Protein AF-A0A2D0JKU2-F1 (afdb_monomer)

Sequence (168 aa):
MSGWDMFSHYRGDSGRSLTLSEIGVHDRVRELMHKSNAFGKADGSIHSRFISQIQNGKGVDFNNAYDFTKEAKEVIFDPLWAIGGAKVSGVLTNVNAENIGDKYNVSGVINYKLYDNFTDPYDMKDLIGVEWNPNGTPYDIHGEWTESVNFDVKKDIYENTIRPKLSQ

Structure (mmCIF, N/CA/C/O backbone):
data_AF-A0A2D0JKU2-F1
#
_entry.id   AF-A0A2D0JKU2-F1
#
loop_
_atom_site.group_PDB
_atom_site.id
_atom_site.type_symbol
_atom_site.label_atom_id
_atom_site.label_alt_id
_atom_site.label_comp_id
_atom_site.label_asym_id
_atom_site.label_entity_id
_atom_site.label_seq_id
_atom_site.pdbx_PDB_ins_code
_atom_site.Cartn_x
_atom_site.Cartn_y
_atom_site.Cartn_z
_atom_site.occupancy
_atom_site.B_iso_or_equiv
_atom_site.auth_seq_id
_atom_site.auth_comp_id
_atom_site.auth_asym_id
_atom_site.auth_atom_id
_atom_site.pdbx_PDB_model_num
ATOM 1 N N . MET A 1 1 ? 15.540 -7.390 -10.679 1.00 86.00 1 MET A N 1
ATOM 2 C CA . MET A 1 1 ? 15.599 -6.559 -11.898 1.00 86.00 1 MET A CA 1
ATOM 3 C C . MET A 1 1 ? 16.049 -5.158 -11.517 1.00 86.00 1 MET A C 1
ATOM 5 O O . MET A 1 1 ? 15.837 -4.757 -10.379 1.00 86.00 1 MET A O 1
ATOM 9 N N . SER A 1 2 ? 16.686 -4.444 -12.438 1.00 87.88 2 SER A N 1
ATOM 10 C CA . SER A 1 2 ? 16.945 -2.999 -12.402 1.00 87.88 2 SER A CA 1
ATOM 11 C C . SER A 1 2 ? 15.870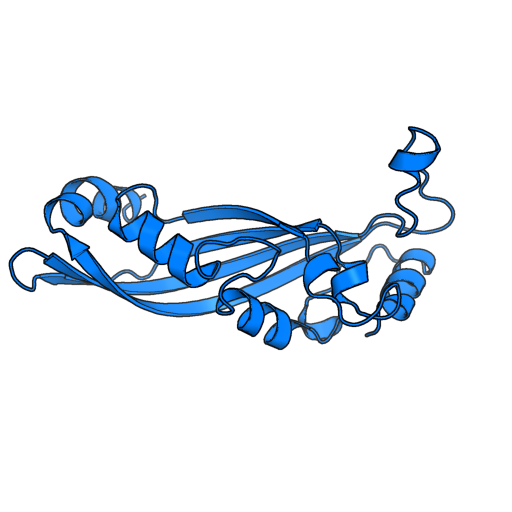 -2.243 -13.195 1.00 87.88 2 SER A C 1
ATOM 13 O O . SER A 1 2 ? 15.107 -2.854 -13.947 1.00 87.88 2 SER A O 1
ATOM 15 N N . GLY A 1 3 ? 15.825 -0.915 -13.084 1.00 84.12 3 GLY A N 1
ATOM 16 C CA . GLY A 1 3 ? 14.964 -0.088 -13.936 1.00 84.12 3 GLY A CA 1
ATOM 17 C C . GLY A 1 3 ? 15.315 -0.200 -15.429 1.00 84.12 3 GLY A C 1
ATOM 18 O O . GLY A 1 3 ? 14.428 -0.182 -16.280 1.00 84.12 3 GLY A O 1
ATOM 19 N N . TRP A 1 4 ? 16.585 -0.462 -15.764 1.00 83.50 4 TRP A N 1
ATOM 20 C CA . TRP A 1 4 ? 16.989 -0.754 -17.143 1.00 83.50 4 TRP A CA 1
ATOM 21 C C . TRP A 1 4 ? 16.451 -2.099 -17.652 1.00 83.50 4 TRP A C 1
ATOM 23 O O . TRP A 1 4 ? 16.051 -2.209 -18.813 1.00 83.50 4 TRP A O 1
ATOM 33 N N . ASP A 1 5 ? 16.391 -3.117 -16.790 1.00 88.88 5 ASP A N 1
ATOM 34 C CA . ASP A 1 5 ? 15.790 -4.409 -17.147 1.00 88.88 5 ASP A CA 1
ATOM 35 C C . ASP A 1 5 ? 14.282 -4.263 -17.390 1.00 88.88 5 ASP A C 1
ATOM 37 O O . ASP A 1 5 ? 13.740 -4.878 -18.305 1.00 88.88 5 ASP A O 1
ATOM 41 N N . MET A 1 6 ? 13.608 -3.411 -16.612 1.00 89.31 6 MET A N 1
ATOM 42 C CA . MET A 1 6 ? 12.190 -3.079 -16.798 1.00 89.31 6 MET A CA 1
ATOM 43 C C . MET A 1 6 ? 11.935 -2.350 -18.124 1.00 89.31 6 MET A C 1
ATOM 45 O O . MET A 1 6 ? 10.981 -2.673 -18.833 1.00 89.31 6 MET A O 1
ATOM 49 N N . PHE A 1 7 ? 12.813 -1.422 -18.509 1.00 84.88 7 PHE A N 1
ATOM 50 C CA . PHE A 1 7 ? 12.750 -0.784 -19.827 1.00 84.88 7 PHE A CA 1
ATOM 51 C C . PHE A 1 7 ? 13.056 -1.762 -20.970 1.00 84.88 7 PHE A C 1
ATOM 53 O O . PHE A 1 7 ? 12.396 -1.752 -22.008 1.00 84.88 7 PHE A O 1
ATOM 60 N N . SER A 1 8 ? 14.036 -2.645 -20.780 1.00 85.62 8 SER A N 1
ATOM 61 C CA . SER A 1 8 ? 14.357 -3.692 -21.755 1.00 85.62 8 SER A CA 1
ATOM 62 C C . SER A 1 8 ? 13.182 -4.659 -21.942 1.00 85.62 8 SER A C 1
ATOM 64 O O . SER A 1 8 ? 12.915 -5.082 -23.064 1.00 85.62 8 SER A O 1
ATOM 66 N N . HIS A 1 9 ? 12.440 -4.954 -20.868 1.00 88.62 9 HIS A N 1
ATOM 67 C CA . HIS A 1 9 ? 11.206 -5.745 -20.910 1.00 88.62 9 HIS A CA 1
ATOM 68 C C . HIS A 1 9 ? 10.092 -5.052 -21.707 1.00 88.62 9 HIS A C 1
ATOM 70 O O . HIS A 1 9 ? 9.483 -5.693 -22.563 1.00 88.62 9 HIS A O 1
ATOM 76 N N . TYR A 1 10 ? 9.887 -3.743 -21.509 1.00 85.94 10 TYR A N 1
ATOM 77 C CA . TYR A 1 10 ? 8.972 -2.924 -22.324 1.00 85.94 10 TYR A CA 1
ATOM 78 C C . TYR A 1 10 ? 9.313 -3.009 -23.822 1.00 85.94 10 TYR A C 1
ATOM 80 O O . TYR A 1 10 ? 8.442 -3.271 -24.649 1.00 85.94 10 TYR A O 1
ATOM 88 N N . ARG A 1 11 ? 10.599 -2.870 -24.168 1.00 83.88 11 ARG A N 1
ATOM 89 C CA . ARG A 1 11 ? 11.115 -2.925 -25.552 1.00 83.88 11 ARG A CA 1
ATOM 90 C C . ARG A 1 11 ? 11.077 -4.322 -26.181 1.00 83.88 11 ARG A C 1
ATOM 92 O O . ARG A 1 11 ? 11.281 -4.452 -27.382 1.00 83.88 11 ARG A O 1
ATOM 99 N N . GLY A 1 12 ? 10.879 -5.365 -25.376 1.00 80.88 12 GLY A N 1
ATOM 100 C CA . GLY A 1 12 ? 10.824 -6.757 -25.823 1.00 80.88 12 GLY A CA 1
ATOM 101 C C . GLY A 1 12 ? 9.467 -7.197 -26.386 1.00 80.88 12 GLY A C 1
ATOM 102 O O . GLY A 1 12 ? 9.312 -8.379 -26.678 1.00 80.88 12 GLY A O 1
ATOM 103 N N . ASP A 1 13 ? 8.489 -6.289 -26.492 1.00 65.50 13 ASP A N 1
ATOM 104 C CA . ASP A 1 13 ? 7.159 -6.483 -27.100 1.00 65.50 13 ASP A CA 1
ATOM 105 C C . ASP A 1 13 ? 6.312 -7.647 -26.547 1.00 65.50 13 ASP A C 1
ATOM 107 O O . ASP A 1 13 ? 5.396 -8.144 -27.200 1.00 65.50 13 ASP A O 1
ATOM 111 N N . SER A 1 14 ? 6.579 -8.091 -25.315 1.00 79.69 14 SER A N 1
ATOM 112 C CA . SER A 1 14 ? 5.783 -9.160 -24.698 1.00 79.69 14 SER A CA 1
ATOM 113 C C . SER A 1 14 ? 4.487 -8.663 -24.052 1.00 79.69 14 SER A C 1
ATOM 115 O O . SER A 1 14 ? 3.547 -9.444 -23.912 1.00 79.69 14 SER A O 1
ATOM 117 N N . GLY A 1 15 ? 4.453 -7.406 -23.583 1.00 83.81 15 GLY A N 1
ATOM 118 C CA . GLY A 1 15 ? 3.359 -6.860 -22.764 1.00 83.81 15 GLY A CA 1
ATOM 119 C C . GLY A 1 15 ? 3.087 -7.648 -21.475 1.00 83.81 15 GLY A C 1
ATOM 120 O O . GLY A 1 15 ? 2.049 -7.474 -20.841 1.00 83.81 15 GLY A O 1
ATOM 121 N N . ARG A 1 16 ? 3.986 -8.565 -21.094 1.00 93.44 16 ARG A N 1
ATOM 122 C CA . ARG A 1 16 ? 3.769 -9.487 -19.980 1.00 93.44 16 ARG A CA 1
ATOM 123 C C . ARG A 1 16 ? 3.827 -8.721 -18.667 1.00 93.44 16 ARG A C 1
ATOM 125 O O . ARG A 1 16 ? 4.856 -8.117 -18.368 1.00 93.44 16 ARG A O 1
ATOM 132 N N . SER A 1 17 ? 2.777 -8.828 -17.861 1.00 94.88 17 SER A N 1
ATOM 133 C CA . SER A 1 17 ? 2.757 -8.249 -16.521 1.00 94.88 17 SER A CA 1
ATOM 134 C C . SER A 1 17 ? 3.893 -8.788 -15.648 1.00 94.88 17 SER A C 1
ATOM 136 O O . SER A 1 17 ? 4.270 -9.962 -15.750 1.00 94.88 17 SER A O 1
ATOM 138 N N . LEU A 1 18 ? 4.411 -7.932 -14.769 1.00 95.94 18 LEU A N 1
ATOM 139 C CA . LEU A 1 18 ? 5.445 -8.272 -13.797 1.00 95.94 18 LEU A CA 1
ATOM 140 C C . LEU A 1 18 ? 4.914 -8.131 -12.374 1.00 95.94 18 LEU A C 1
ATOM 142 O O . LEU A 1 18 ? 4.167 -7.214 -12.042 1.00 95.94 18 LEU A O 1
ATOM 146 N N . THR A 1 19 ? 5.341 -9.026 -11.496 1.00 97.44 19 THR A N 1
ATOM 147 C CA . THR A 1 19 ? 5.095 -8.897 -10.060 1.00 97.44 19 THR A CA 1
ATOM 148 C C . THR A 1 19 ? 6.230 -8.146 -9.362 1.00 97.44 19 THR A C 1
ATOM 150 O O . THR A 1 19 ? 7.382 -8.193 -9.796 1.00 97.44 19 THR A O 1
ATOM 153 N N . LEU A 1 20 ? 5.958 -7.521 -8.209 1.00 96.88 20 LEU A N 1
ATOM 154 C CA . LEU A 1 20 ? 7.011 -6.929 -7.363 1.00 96.88 20 LEU A CA 1
ATOM 155 C C . LEU A 1 20 ? 8.105 -7.941 -6.977 1.00 96.88 20 LEU A C 1
ATOM 157 O O . LEU A 1 20 ? 9.257 -7.554 -6.766 1.00 96.88 20 LEU A O 1
ATOM 161 N N . SER A 1 21 ? 7.752 -9.225 -6.874 1.00 96.94 21 SER A N 1
ATOM 162 C CA . SER A 1 21 ? 8.685 -10.312 -6.570 1.00 96.94 21 SER A CA 1
ATOM 163 C C . SER A 1 21 ? 9.600 -10.627 -7.752 1.00 96.94 21 SER A C 1
ATOM 165 O O . SER A 1 21 ? 10.802 -10.766 -7.556 1.00 96.94 21 SER A O 1
ATOM 167 N N . GLU A 1 22 ? 9.068 -10.668 -8.978 1.00 96.12 22 GLU A N 1
ATOM 168 C CA . GLU A 1 22 ? 9.881 -10.817 -10.197 1.00 96.12 22 GLU A CA 1
ATOM 169 C C . GLU A 1 22 ? 10.807 -9.615 -10.413 1.00 96.12 22 GLU A C 1
ATOM 171 O O . GLU A 1 22 ? 11.971 -9.779 -10.784 1.00 96.12 22 GLU A O 1
ATOM 176 N N . ILE A 1 23 ? 10.325 -8.407 -10.107 1.00 95.44 23 ILE A N 1
ATOM 177 C CA . ILE A 1 23 ? 11.148 -7.193 -10.140 1.00 95.44 23 ILE A CA 1
ATOM 178 C C . ILE A 1 23 ? 12.220 -7.232 -9.037 1.00 95.44 23 ILE A C 1
ATOM 180 O O . ILE A 1 23 ? 13.323 -6.720 -9.229 1.00 95.44 23 ILE A O 1
ATOM 184 N N . GLY A 1 24 ? 11.950 -7.891 -7.909 1.00 96.75 24 GLY A N 1
ATOM 185 C CA . GLY A 1 24 ? 12.870 -8.010 -6.775 1.00 96.75 24 GLY A CA 1
ATOM 186 C C . GLY A 1 24 ? 12.793 -6.842 -5.787 1.00 96.75 24 GLY A C 1
ATOM 187 O O . GLY A 1 24 ? 13.769 -6.557 -5.099 1.00 96.75 24 GLY A O 1
ATOM 188 N N . VAL A 1 25 ? 11.649 -6.153 -5.716 1.00 96.50 25 VAL A N 1
ATOM 189 C CA . VAL A 1 25 ? 11.417 -5.025 -4.788 1.00 96.50 25 VAL A CA 1
ATOM 190 C C . VAL A 1 25 ? 10.270 -5.259 -3.808 1.00 96.50 25 VAL A C 1
ATOM 192 O O . VAL A 1 25 ? 9.930 -4.353 -3.053 1.00 96.50 25 VAL A O 1
ATOM 195 N N . HIS A 1 26 ? 9.692 -6.463 -3.782 1.00 97.06 26 HIS A N 1
ATOM 196 C CA . HIS A 1 26 ? 8.564 -6.804 -2.913 1.00 97.06 26 HIS A CA 1
ATOM 197 C C . HIS A 1 26 ? 8.793 -6.415 -1.442 1.00 97.06 26 HIS A C 1
ATOM 199 O O . HIS A 1 26 ? 8.027 -5.624 -0.893 1.00 97.06 26 HIS A O 1
ATOM 205 N N . ASP A 1 27 ? 9.878 -6.886 -0.823 1.00 97.12 27 ASP A N 1
ATOM 206 C CA . ASP A 1 27 ? 10.157 -6.598 0.591 1.00 97.12 27 ASP A CA 1
ATOM 207 C C . ASP A 1 27 ? 10.469 -5.119 0.835 1.00 97.12 27 ASP A C 1
ATOM 209 O O . ASP A 1 27 ? 9.983 -4.533 1.798 1.00 97.12 27 ASP A O 1
ATOM 213 N N . ARG A 1 28 ? 11.179 -4.466 -0.093 1.00 96.19 28 ARG A N 1
ATOM 214 C CA . ARG A 1 28 ? 11.456 -3.025 -0.008 1.00 96.19 28 ARG A CA 1
ATOM 215 C C . ARG A 1 28 ? 10.170 -2.199 -0.038 1.00 96.19 28 ARG A C 1
ATOM 217 O O . ARG A 1 28 ? 10.040 -1.248 0.726 1.00 96.19 28 ARG A O 1
ATOM 224 N N . VAL A 1 29 ? 9.216 -2.543 -0.906 1.00 96.56 29 VAL A N 1
ATOM 225 C CA . VAL A 1 29 ? 7.906 -1.874 -0.948 1.00 96.56 29 VAL A CA 1
ATOM 226 C C . VAL A 1 29 ? 7.175 -2.072 0.376 1.00 96.56 29 VAL A C 1
ATOM 228 O O . VAL A 1 29 ? 6.672 -1.097 0.930 1.00 96.56 29 VAL A O 1
ATOM 231 N N . ARG A 1 30 ? 7.178 -3.292 0.927 1.00 96.81 30 ARG A N 1
ATOM 232 C CA . ARG A 1 30 ? 6.574 -3.578 2.237 1.00 96.81 30 ARG A CA 1
ATOM 233 C C . ARG A 1 30 ? 7.204 -2.749 3.353 1.00 96.81 30 ARG A C 1
ATOM 235 O O . ARG A 1 30 ? 6.479 -2.140 4.129 1.00 96.81 30 ARG A O 1
ATOM 242 N N . GLU A 1 31 ? 8.527 -2.640 3.402 1.00 96.69 31 GLU A N 1
ATOM 243 C CA . GLU A 1 31 ? 9.222 -1.790 4.378 1.00 96.69 31 GLU A CA 1
ATOM 244 C C . GLU A 1 31 ? 8.829 -0.308 4.246 1.00 96.69 31 GLU A C 1
ATOM 246 O O . GLU A 1 31 ? 8.576 0.369 5.248 1.00 96.69 31 GLU A O 1
ATOM 251 N N . LEU A 1 32 ? 8.700 0.204 3.016 1.00 96.06 32 LEU A N 1
ATOM 252 C CA . LEU A 1 32 ? 8.278 1.587 2.765 1.00 96.06 32 LEU A CA 1
ATOM 253 C C . LEU A 1 32 ? 6.849 1.880 3.245 1.00 96.06 32 LEU A C 1
ATOM 255 O O . LEU A 1 32 ? 6.560 3.017 3.619 1.00 96.06 32 LEU A O 1
ATOM 259 N N . MET A 1 33 ? 5.969 0.876 3.310 1.00 95.75 33 MET A N 1
ATOM 260 C CA . MET A 1 33 ? 4.616 1.042 3.865 1.00 95.75 33 MET A CA 1
ATOM 261 C C . MET A 1 33 ? 4.625 1.461 5.331 1.00 95.75 33 MET A C 1
ATOM 263 O O . MET A 1 33 ? 3.697 2.147 5.772 1.00 95.75 33 MET A O 1
ATOM 267 N N . HIS A 1 34 ? 5.668 1.064 6.063 1.00 96.94 34 HIS A N 1
ATOM 268 C CA . HIS A 1 34 ? 5.867 1.339 7.486 1.00 96.94 34 HIS A CA 1
ATOM 269 C C . HIS A 1 34 ? 6.782 2.533 7.742 1.00 96.94 34 HIS A C 1
ATOM 271 O O . HIS A 1 34 ? 6.759 3.101 8.834 1.00 96.94 34 HIS A O 1
ATOM 277 N N . LYS A 1 35 ? 7.546 2.965 6.737 1.00 96.38 35 LYS A N 1
ATOM 278 C CA . LYS A 1 35 ? 8.450 4.109 6.844 1.00 96.38 35 LYS A CA 1
ATOM 279 C C . LYS A 1 35 ? 7.663 5.417 6.958 1.00 96.38 35 LYS A C 1
ATOM 281 O O . LYS A 1 35 ? 6.973 5.846 6.032 1.00 96.38 35 LYS A O 1
ATOM 286 N N . SER A 1 36 ? 7.797 6.081 8.102 1.00 94.69 36 SER A N 1
ATOM 287 C CA . SER A 1 36 ? 7.290 7.442 8.283 1.00 94.69 36 SER A CA 1
ATOM 288 C C . SER A 1 36 ? 7.948 8.397 7.293 1.00 94.69 36 SER A C 1
ATOM 290 O O . SER A 1 36 ? 9.146 8.297 7.026 1.00 94.69 36 SER A O 1
ATOM 292 N N . ASN A 1 37 ? 7.173 9.348 6.781 1.00 91.94 37 ASN A N 1
ATOM 293 C CA . ASN A 1 37 ? 7.638 10.384 5.856 1.00 91.94 37 ASN A CA 1
ATOM 294 C C . ASN A 1 37 ? 8.043 9.895 4.459 1.00 91.94 37 ASN A C 1
ATOM 296 O O . ASN A 1 37 ? 8.500 10.698 3.643 1.00 91.94 37 ASN A O 1
ATOM 300 N N . ALA A 1 38 ? 7.821 8.613 4.155 1.00 93.00 38 ALA A N 1
ATOM 301 C CA . ALA A 1 38 ? 8.007 8.078 2.814 1.00 93.00 38 ALA A CA 1
ATOM 302 C C . ALA A 1 38 ? 7.045 8.723 1.804 1.00 93.00 38 ALA A C 1
ATOM 304 O O . ALA A 1 38 ? 5.962 9.216 2.153 1.00 93.00 38 ALA A O 1
ATOM 305 N N . PHE A 1 39 ? 7.441 8.704 0.534 1.00 92.56 39 PHE A N 1
ATOM 306 C CA . PHE A 1 39 ? 6.702 9.243 -0.608 1.00 92.56 39 PHE A CA 1
ATOM 307 C C . PHE A 1 39 ? 6.438 10.757 -0.484 1.00 92.56 39 PHE A C 1
ATOM 309 O O . PHE A 1 39 ? 5.486 11.298 -1.057 1.00 92.56 39 PHE A O 1
ATOM 316 N N . GLY A 1 40 ? 7.268 11.460 0.300 1.00 85.75 40 GLY A N 1
ATOM 317 C CA . GLY A 1 40 ? 7.144 12.893 0.578 1.00 85.75 40 GLY A CA 1
ATOM 318 C C . GLY A 1 40 ? 5.903 13.277 1.394 1.00 85.75 40 GLY A C 1
ATOM 319 O O . GLY A 1 40 ? 5.398 14.389 1.240 1.00 85.75 40 GLY A O 1
ATOM 320 N N . LYS A 1 41 ? 5.365 12.368 2.219 1.00 86.56 41 LYS A N 1
ATOM 321 C CA . LYS A 1 41 ? 4.167 12.602 3.047 1.00 86.56 41 LYS A CA 1
ATOM 322 C C . LYS A 1 41 ? 4.542 12.819 4.512 1.00 86.56 41 LYS A C 1
ATOM 324 O O . LYS A 1 41 ? 4.842 11.852 5.186 1.00 86.56 41 LYS A O 1
ATOM 329 N N . ALA A 1 42 ? 4.445 14.048 5.020 1.00 81.44 42 ALA A N 1
ATOM 330 C CA . ALA A 1 42 ? 4.931 14.429 6.357 1.00 81.44 42 ALA A CA 1
ATOM 331 C C . ALA A 1 42 ? 4.236 13.759 7.568 1.00 81.44 42 ALA A C 1
ATOM 333 O O . ALA A 1 42 ? 4.769 13.810 8.672 1.00 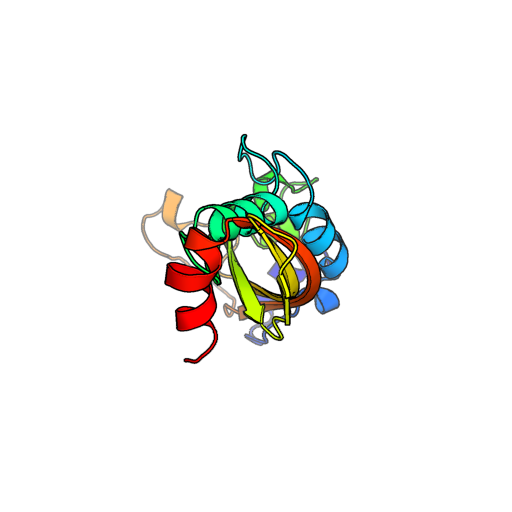81.44 42 ALA A O 1
ATOM 334 N N . ASP A 1 43 ? 3.074 13.124 7.378 1.00 85.06 43 ASP A N 1
ATOM 335 C CA . ASP A 1 43 ? 2.263 12.593 8.480 1.00 85.06 43 ASP A CA 1
ATOM 336 C C . ASP A 1 43 ? 2.241 11.059 8.476 1.00 85.06 43 ASP A C 1
ATOM 338 O O . ASP A 1 43 ? 1.340 10.422 7.918 1.00 85.06 43 ASP A O 1
ATOM 342 N N . GLY A 1 44 ? 3.255 10.451 9.093 1.00 92.25 44 GLY A N 1
ATOM 343 C CA . GLY A 1 44 ? 3.321 9.007 9.337 1.00 92.25 44 GLY A CA 1
ATOM 344 C C . GLY A 1 44 ? 3.622 8.157 8.098 1.00 92.25 44 GLY A C 1
ATOM 345 O O . GLY A 1 44 ? 4.125 8.640 7.080 1.00 92.25 44 GLY A O 1
ATOM 346 N N . SER A 1 45 ? 3.340 6.861 8.199 1.00 96.62 45 SER A N 1
ATOM 347 C CA . SER A 1 45 ? 3.519 5.877 7.131 1.00 96.62 45 SER A CA 1
ATOM 348 C C . SER A 1 45 ? 2.183 5.582 6.443 1.00 96.62 45 SER A C 1
ATOM 350 O O . SER A 1 45 ? 1.128 6.030 6.900 1.00 96.62 45 SER A O 1
ATOM 352 N N . ILE A 1 46 ? 2.185 4.856 5.320 1.00 96.38 46 ILE A N 1
ATOM 353 C CA . ILE A 1 46 ? 0.915 4.452 4.689 1.00 96.38 46 ILE A CA 1
ATOM 354 C C . ILE A 1 46 ? 0.126 3.561 5.652 1.00 96.38 46 ILE A C 1
ATOM 356 O O . ILE A 1 46 ? -1.074 3.774 5.834 1.00 96.38 46 ILE A O 1
ATOM 360 N N . HIS A 1 47 ? 0.815 2.632 6.318 1.00 97.50 47 HIS A N 1
ATOM 361 C CA . HIS A 1 47 ? 0.216 1.739 7.300 1.00 97.50 47 HIS A CA 1
ATOM 362 C C . HIS A 1 47 ? -0.431 2.522 8.451 1.00 97.50 47 HIS A C 1
ATOM 364 O O . HIS A 1 47 ? -1.630 2.383 8.692 1.00 97.50 47 HIS A O 1
ATOM 370 N N . SER A 1 48 ? 0.308 3.413 9.122 1.00 96.94 48 SER A N 1
ATOM 371 C CA . SER A 1 48 ? -0.232 4.132 10.285 1.00 96.94 48 SER A CA 1
ATOM 372 C C . SER A 1 48 ? -1.352 5.107 9.919 1.00 96.94 48 SER A C 1
ATOM 374 O O . SER A 1 48 ? -2.317 5.242 10.674 1.00 96.94 48 SER A O 1
ATOM 376 N N . ARG A 1 49 ? -1.291 5.737 8.737 1.00 96.56 49 ARG A N 1
ATOM 377 C CA . ARG A 1 49 ? -2.394 6.564 8.226 1.00 96.56 49 ARG A CA 1
ATOM 378 C C . ARG A 1 49 ? -3.654 5.750 7.982 1.00 96.56 49 ARG A C 1
ATOM 380 O O . ARG 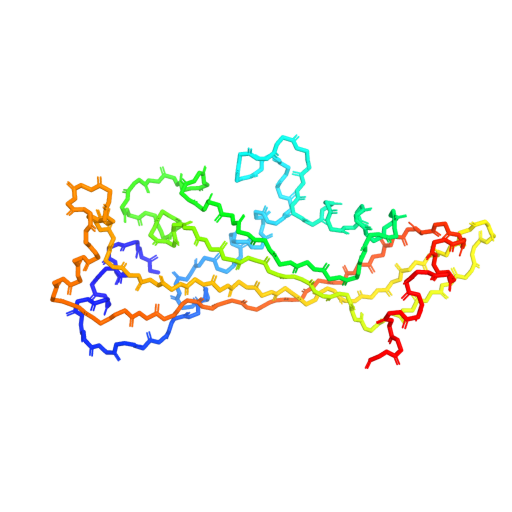A 1 49 ? -4.741 6.232 8.292 1.00 96.56 49 ARG A O 1
ATOM 387 N N . PHE A 1 50 ? -3.526 4.537 7.452 1.00 97.31 50 PHE A N 1
ATOM 388 C CA . PHE A 1 50 ? -4.685 3.683 7.230 1.00 97.31 50 PHE A CA 1
ATOM 389 C C . PHE A 1 50 ? -5.299 3.198 8.549 1.00 97.31 50 PHE A C 1
ATOM 391 O O . PHE A 1 50 ? -6.511 3.305 8.727 1.00 97.31 50 PHE A O 1
ATOM 398 N N . ILE A 1 51 ? -4.482 2.796 9.528 1.00 97.75 51 ILE A N 1
ATOM 399 C CA . ILE A 1 51 ? -4.980 2.497 10.882 1.00 97.75 51 ILE A CA 1
ATOM 400 C C . ILE A 1 51 ? -5.699 3.712 11.478 1.00 97.75 51 ILE A C 1
ATOM 402 O O . ILE A 1 51 ? -6.831 3.596 11.944 1.00 97.75 51 ILE A O 1
ATOM 406 N N . SER A 1 52 ? -5.105 4.903 11.383 1.00 96.94 52 SER A N 1
ATOM 407 C CA . SER A 1 52 ? -5.730 6.140 11.862 1.00 96.94 52 SER A CA 1
ATOM 408 C C . SER A 1 52 ? -7.045 6.454 11.137 1.00 96.94 52 SER A C 1
ATOM 410 O O . SER A 1 52 ? -8.007 6.911 11.754 1.00 96.94 52 SER A O 1
ATOM 412 N N . GLN A 1 53 ? -7.135 6.189 9.833 1.00 96.31 53 GLN A N 1
ATOM 413 C CA . GLN A 1 53 ? -8.373 6.331 9.065 1.00 96.31 53 GLN A CA 1
ATOM 414 C C . GLN A 1 53 ? -9.493 5.461 9.653 1.00 96.31 53 GLN A C 1
ATOM 416 O O . GLN A 1 53 ? -10.609 5.953 9.847 1.00 96.31 53 GLN A O 1
ATOM 421 N N . ILE A 1 54 ? -9.187 4.201 9.969 1.00 96.62 54 ILE A N 1
ATOM 422 C CA . ILE A 1 54 ? -10.132 3.255 10.570 1.00 96.62 54 ILE A CA 1
ATOM 423 C C . ILE A 1 54 ? -10.530 3.727 11.971 1.00 96.62 54 ILE A C 1
ATOM 425 O O . ILE A 1 54 ? -11.718 3.849 12.269 1.00 96.62 54 ILE A O 1
ATOM 429 N N . GLN A 1 55 ? -9.549 4.078 12.805 1.00 97.06 55 GLN A N 1
ATOM 430 C CA . GLN A 1 55 ? -9.764 4.565 14.171 1.00 97.06 55 GLN A CA 1
ATOM 431 C C . GLN A 1 55 ? -10.626 5.825 14.240 1.00 97.06 55 GLN A C 1
ATOM 433 O O . GLN A 1 55 ? -11.297 6.041 15.243 1.00 97.06 55 GLN A O 1
ATOM 438 N N . ASN A 1 56 ? -10.622 6.640 13.184 1.00 96.56 56 ASN A N 1
ATOM 439 C CA . ASN A 1 56 ? -11.430 7.851 13.062 1.00 96.56 56 ASN A CA 1
ATOM 440 C C . ASN A 1 56 ? -12.749 7.631 12.296 1.00 96.56 56 ASN A C 1
ATOM 442 O O . ASN A 1 56 ? -13.422 8.602 11.955 1.00 96.56 56 ASN A O 1
ATOM 446 N N . GLY A 1 57 ? -13.111 6.385 11.976 1.00 94.69 57 GLY A N 1
ATOM 447 C CA . GLY A 1 57 ? -14.371 6.052 11.309 1.00 94.69 57 GLY A CA 1
ATOM 448 C C . GLY A 1 57 ? -14.464 6.522 9.858 1.00 94.69 57 GLY A C 1
ATOM 449 O O . GLY A 1 57 ? -15.560 6.690 9.334 1.00 94.69 57 GLY A O 1
ATOM 450 N N . LYS A 1 58 ? -13.342 6.756 9.176 1.00 94.50 58 LYS A N 1
ATOM 451 C CA . LYS A 1 58 ? -13.361 7.264 7.794 1.00 94.50 58 LYS A CA 1
ATOM 452 C C . LYS A 1 58 ? -13.558 6.150 6.758 1.00 94.50 58 LYS A C 1
ATOM 454 O O . LYS A 1 58 ? -14.189 6.380 5.732 1.00 94.50 58 LYS A O 1
ATOM 459 N N . GLY A 1 59 ? -13.110 4.926 7.036 1.00 92.62 59 GLY A N 1
ATOM 460 C CA . GLY A 1 59 ? -13.257 3.782 6.126 1.00 92.62 59 GLY A CA 1
ATOM 461 C C . GLY A 1 59 ? -12.397 2.590 6.532 1.00 92.62 59 GLY A C 1
ATOM 462 O O . GLY A 1 59 ? -11.453 2.767 7.299 1.00 92.62 59 GLY A O 1
ATOM 463 N N . VAL A 1 60 ? -12.733 1.404 6.012 1.00 95.94 60 VAL A N 1
ATOM 464 C CA . VAL A 1 60 ? -12.012 0.129 6.233 1.00 95.94 60 VAL A CA 1
ATOM 465 C C . VAL A 1 60 ? -11.187 -0.297 5.016 1.00 95.94 60 VAL A C 1
ATOM 467 O O . VAL A 1 60 ? -10.641 -1.396 4.976 1.00 95.94 60 VAL A O 1
ATOM 470 N N . ASP A 1 61 ? -11.083 0.595 4.038 1.00 97.06 61 ASP A N 1
ATOM 471 C CA . ASP A 1 61 ? -10.343 0.440 2.800 1.00 97.06 61 ASP A CA 1
ATOM 472 C C . ASP A 1 61 ? -9.719 1.780 2.379 1.00 97.06 61 ASP A C 1
ATOM 474 O O . ASP A 1 61 ? -10.138 2.851 2.831 1.00 97.06 61 ASP A O 1
ATOM 478 N N . PHE A 1 62 ? -8.687 1.733 1.541 1.00 97.44 62 PHE A N 1
ATOM 479 C CA . PHE A 1 62 ? -8.135 2.906 0.867 1.00 97.44 62 PHE A CA 1
ATOM 480 C C . PHE A 1 62 ? -7.595 2.536 -0.514 1.00 97.44 62 PHE A C 1
ATOM 482 O O . PHE A 1 62 ? -7.223 1.389 -0.758 1.00 97.44 62 PHE A O 1
ATOM 489 N N . ASN A 1 63 ? -7.488 3.53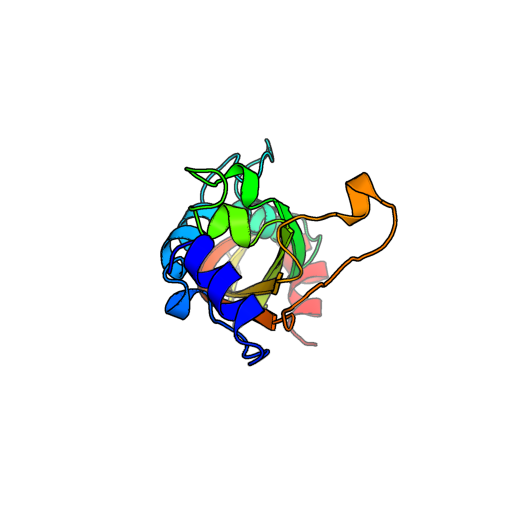1 -1.395 1.00 97.69 63 ASN A N 1
ATOM 490 C CA . ASN A 1 63 ? -6.817 3.421 -2.687 1.00 97.69 63 ASN A CA 1
ATOM 491 C C . ASN A 1 63 ? -6.225 4.785 -3.064 1.00 97.69 63 ASN A C 1
ATOM 493 O O . ASN A 1 63 ? -6.968 5.713 -3.380 1.00 97.69 63 ASN A O 1
ATOM 497 N N . ASN A 1 64 ? -4.902 4.920 -2.989 1.00 96.50 64 ASN A N 1
ATOM 498 C CA . ASN A 1 64 ? -4.202 6.190 -3.178 1.00 96.50 64 ASN A CA 1
ATOM 499 C C . ASN A 1 64 ? -3.003 6.028 -4.116 1.00 96.50 64 ASN A C 1
ATOM 501 O O . ASN A 1 64 ? -2.365 4.979 -4.143 1.00 96.50 64 ASN A O 1
ATOM 505 N N . ALA A 1 65 ? -2.665 7.094 -4.840 1.00 95.25 65 ALA A N 1
ATOM 506 C CA . ALA A 1 65 ? -1.438 7.164 -5.627 1.00 95.25 65 ALA A CA 1
ATOM 507 C C . ALA A 1 65 ? -0.250 7.618 -4.763 1.00 95.25 65 ALA A C 1
ATOM 509 O O . ALA A 1 65 ? -0.381 8.534 -3.939 1.00 95.25 65 ALA A O 1
ATOM 510 N N . TYR A 1 66 ? 0.907 7.000 -4.983 1.00 94.38 66 TYR A N 1
ATOM 511 C CA . TYR A 1 66 ? 2.175 7.326 -4.338 1.00 94.38 66 TYR A CA 1
ATOM 512 C C . TYR A 1 66 ? 3.285 7.422 -5.380 1.00 94.38 66 TYR A C 1
ATOM 514 O O . TYR A 1 66 ? 3.316 6.669 -6.345 1.00 94.38 66 TYR A O 1
ATOM 522 N N . ASP A 1 67 ? 4.197 8.360 -5.158 1.00 93.25 67 ASP A N 1
ATOM 523 C CA . ASP A 1 67 ? 5.331 8.618 -6.039 1.00 93.25 67 ASP A CA 1
ATOM 524 C C . ASP A 1 67 ? 6.564 7.866 -5.523 1.00 93.25 67 ASP A C 1
ATOM 526 O O . ASP A 1 67 ? 7.220 8.308 -4.572 1.00 93.25 67 ASP A O 1
ATOM 530 N N . PHE A 1 68 ? 6.842 6.703 -6.115 1.00 92.75 68 PHE A N 1
ATOM 531 C CA . PHE A 1 68 ? 7.954 5.825 -5.748 1.00 92.75 68 PHE A CA 1
ATOM 532 C C . PHE A 1 68 ? 9.310 6.375 -6.202 1.00 92.75 68 PHE A C 1
ATOM 534 O O . PHE A 1 68 ? 10.331 5.987 -5.625 1.00 92.75 68 PHE A O 1
ATOM 541 N N . THR A 1 69 ? 9.342 7.348 -7.123 1.00 91.25 69 THR A N 1
ATOM 542 C CA . THR A 1 69 ? 10.593 8.012 -7.532 1.00 91.25 69 THR A CA 1
ATOM 543 C C . THR A 1 69 ? 11.273 8.715 -6.359 1.00 91.25 69 THR A C 1
ATOM 545 O O . THR A 1 69 ? 12.499 8.756 -6.286 1.00 91.25 69 THR A O 1
ATOM 548 N N . LYS A 1 70 ? 10.492 9.184 -5.377 1.00 92.62 70 LYS A N 1
ATOM 549 C CA . LYS A 1 70 ? 10.996 9.822 -4.149 1.00 92.62 70 LYS A CA 1
ATOM 550 C C . LYS A 1 70 ? 11.726 8.868 -3.210 1.00 92.62 70 LYS A C 1
ATOM 552 O O . LYS A 1 70 ? 12.478 9.321 -2.353 1.00 92.62 70 LYS A O 1
ATOM 557 N N . GLU A 1 71 ? 11.497 7.566 -3.351 1.00 94.62 71 GLU A N 1
ATOM 558 C CA . GLU A 1 71 ? 12.138 6.527 -2.540 1.00 94.62 71 GLU A CA 1
ATOM 559 C C . GLU A 1 71 ? 13.214 5.755 -3.316 1.00 94.62 71 GLU A C 1
ATOM 561 O O . GLU A 1 71 ? 13.829 4.829 -2.772 1.00 94.62 71 GLU A O 1
ATOM 566 N N . ALA A 1 72 ? 13.449 6.120 -4.578 1.00 91.25 72 ALA A N 1
ATOM 567 C CA . ALA A 1 72 ? 14.512 5.570 -5.398 1.00 91.25 72 ALA A CA 1
ATOM 568 C C . ALA A 1 72 ? 15.889 6.052 -4.921 1.00 91.25 72 ALA A C 1
ATOM 570 O O . ALA A 1 72 ? 16.069 7.196 -4.507 1.00 91.25 72 ALA A O 1
ATOM 571 N N . LYS A 1 73 ? 16.882 5.165 -4.991 1.00 89.88 73 LYS A N 1
ATOM 572 C CA . LYS A 1 73 ? 18.283 5.474 -4.685 1.00 89.88 73 LYS A CA 1
ATOM 573 C C . LYS A 1 73 ? 18.993 6.100 -5.879 1.00 89.88 73 LYS A C 1
ATOM 575 O O . LYS A 1 73 ? 19.860 6.945 -5.694 1.00 89.88 73 LYS A O 1
ATOM 580 N N . GLU A 1 74 ? 18.629 5.670 -7.084 1.00 81.50 74 GLU A N 1
ATOM 581 C CA . GLU A 1 74 ? 19.264 6.077 -8.331 1.00 81.50 74 GLU A CA 1
ATOM 582 C C . GLU A 1 74 ? 18.214 6.316 -9.413 1.00 81.50 74 GLU A C 1
ATOM 584 O O . GLU A 1 74 ? 17.257 5.555 -9.559 1.00 81.50 74 GLU A O 1
ATOM 589 N N . VAL A 1 75 ? 18.418 7.377 -10.190 1.00 78.25 75 VAL A N 1
ATOM 590 C CA . VAL A 1 75 ? 17.604 7.685 -11.367 1.00 78.25 75 VAL A CA 1
ATOM 591 C C . VAL A 1 75 ? 17.848 6.615 -12.433 1.00 78.25 75 VAL A C 1
ATOM 593 O O . VAL A 1 75 ? 18.989 6.202 -12.635 1.00 78.25 75 VAL A O 1
ATOM 596 N N . ILE A 1 76 ? 16.786 6.180 -13.117 1.00 73.75 76 ILE A N 1
ATOM 597 C CA . ILE A 1 76 ? 16.781 5.185 -14.210 1.00 73.75 76 ILE A CA 1
ATOM 598 C C . ILE A 1 76 ? 17.109 3.746 -13.782 1.00 73.75 76 ILE A C 1
ATOM 600 O O . ILE A 1 76 ? 16.444 2.817 -14.234 1.00 73.75 76 ILE A O 1
ATOM 604 N N . PHE A 1 77 ? 18.108 3.523 -12.927 1.00 80.00 77 PHE A N 1
ATOM 605 C CA . PHE A 1 77 ? 18.566 2.170 -12.587 1.00 80.00 77 PHE A CA 1
ATOM 606 C C . PHE A 1 77 ? 17.820 1.540 -11.412 1.00 80.00 77 PHE A C 1
ATOM 608 O O . PHE A 1 77 ? 17.714 0.311 -11.352 1.00 80.00 77 PHE A O 1
ATOM 615 N N . ASP A 1 78 ? 17.270 2.338 -10.495 1.00 88.25 78 ASP A N 1
ATOM 616 C CA . ASP A 1 78 ? 16.461 1.811 -9.399 1.00 88.25 78 ASP A CA 1
ATOM 617 C C . ASP A 1 78 ? 15.065 1.413 -9.916 1.00 88.25 78 ASP A C 1
ATOM 619 O O . ASP A 1 78 ? 14.371 2.249 -10.500 1.00 88.25 78 ASP A O 1
ATOM 623 N N . PRO A 1 79 ? 14.597 0.176 -9.671 1.00 91.88 79 PRO A N 1
ATOM 624 C CA . PRO A 1 79 ? 13.246 -0.223 -10.052 1.00 91.88 79 PRO A CA 1
ATOM 625 C C . PRO A 1 79 ? 12.147 0.661 -9.457 1.00 91.88 79 PRO A C 1
ATOM 627 O O . PRO A 1 79 ? 11.111 0.823 -10.084 1.00 91.88 79 PRO A O 1
ATOM 630 N N . LEU A 1 80 ? 12.347 1.265 -8.278 1.00 92.56 80 LEU A N 1
ATOM 631 C CA . LEU A 1 80 ? 11.358 2.194 -7.716 1.00 92.56 80 LEU A CA 1
ATOM 632 C C . LEU A 1 80 ? 11.256 3.498 -8.510 1.00 92.56 80 LEU A C 1
ATOM 634 O O . LEU A 1 80 ? 10.181 4.088 -8.560 1.00 92.56 80 LEU A O 1
ATOM 638 N N . TRP A 1 81 ? 12.351 3.938 -9.140 1.00 89.06 81 TRP A N 1
ATOM 639 C CA . TRP A 1 81 ? 12.301 5.067 -10.067 1.00 89.06 81 TRP A CA 1
ATOM 640 C C . TRP A 1 81 ? 11.488 4.691 -11.304 1.00 89.06 81 TRP A C 1
ATOM 642 O O . TRP A 1 81 ? 10.622 5.449 -11.720 1.00 89.06 81 TRP A O 1
ATOM 652 N N . ALA A 1 82 ? 11.725 3.488 -11.834 1.00 86.06 82 ALA A N 1
ATOM 653 C CA . ALA A 1 82 ? 11.039 2.964 -13.010 1.00 86.06 82 ALA A CA 1
ATOM 654 C C . ALA A 1 82 ? 9.538 2.696 -12.767 1.00 86.06 82 ALA A C 1
ATOM 656 O O . ALA A 1 82 ? 8.740 2.923 -13.663 1.00 86.06 82 ALA A O 1
ATOM 657 N N . ILE A 1 83 ? 9.144 2.272 -11.561 1.00 90.38 83 ILE A N 1
ATOM 658 C CA . ILE A 1 83 ? 7.728 2.156 -11.155 1.00 90.38 83 ILE A CA 1
ATOM 659 C C . ILE A 1 83 ? 7.031 3.526 -11.138 1.00 90.38 83 ILE A C 1
ATOM 661 O O . ILE A 1 83 ? 5.821 3.603 -11.307 1.00 90.38 83 ILE A O 1
ATOM 665 N N . GLY A 1 84 ? 7.760 4.620 -10.901 1.00 88.69 84 GLY A N 1
ATOM 666 C CA . GLY A 1 84 ? 7.178 5.955 -10.979 1.00 88.69 84 GLY A CA 1
ATOM 667 C C . GLY A 1 84 ? 6.021 6.176 -9.996 1.00 88.69 84 GLY A C 1
ATOM 668 O O . GLY A 1 84 ? 6.176 6.063 -8.775 1.00 88.69 84 GLY A O 1
ATOM 669 N N . GLY A 1 85 ? 4.854 6.538 -10.529 1.00 91.06 85 GLY A N 1
ATOM 670 C CA . GLY A 1 85 ? 3.637 6.787 -9.761 1.00 91.06 85 GLY A CA 1
ATOM 671 C C . GLY A 1 85 ? 2.705 5.578 -9.724 1.00 91.06 85 GLY A C 1
ATOM 672 O O . GLY A 1 85 ? 1.911 5.398 -10.637 1.00 91.06 85 GLY A O 1
ATOM 673 N N . ALA A 1 86 ? 2.691 4.835 -8.616 1.00 93.88 86 ALA A N 1
ATOM 674 C CA . ALA A 1 86 ? 1.858 3.641 -8.473 1.00 93.88 86 ALA A CA 1
ATOM 675 C C . ALA A 1 86 ? 0.656 3.857 -7.544 1.00 93.88 86 ALA A C 1
ATOM 677 O O . ALA A 1 86 ? 0.691 4.646 -6.591 1.00 93.88 86 ALA A O 1
ATOM 678 N N . LYS A 1 87 ? -0.415 3.095 -7.774 1.00 97.56 87 LYS A N 1
ATOM 679 C CA . LYS A 1 87 ? -1.554 3.000 -6.856 1.00 97.56 87 LYS A CA 1
ATOM 680 C C . LYS A 1 87 ? -1.282 1.942 -5.802 1.00 97.56 87 LYS A C 1
ATOM 682 O O . LYS A 1 87 ? -0.956 0.802 -6.121 1.00 97.56 87 LYS A O 1
ATOM 687 N N . VAL A 1 88 ? -1.490 2.304 -4.543 1.00 97.81 88 VAL A N 1
ATOM 688 C CA . VAL A 1 88 ? -1.501 1.367 -3.423 1.00 97.81 88 VAL A CA 1
ATOM 689 C C . VAL A 1 88 ? -2.873 1.403 -2.773 1.00 97.81 88 VAL A C 1
ATOM 691 O O . VAL A 1 88 ? -3.400 2.467 -2.437 1.00 97.81 88 VAL A O 1
ATOM 694 N N . SER A 1 89 ? -3.435 0.220 -2.579 1.00 98.31 89 SER A N 1
ATOM 695 C CA . SER A 1 89 ? -4.701 0.006 -1.895 1.00 98.31 89 SER A CA 1
ATOM 696 C C . SER A 1 89 ? -4.528 -0.949 -0.726 1.00 98.31 89 SER A C 1
ATOM 698 O O . SER A 1 89 ? -3.600 -1.760 -0.708 1.00 98.31 89 SER A O 1
ATOM 700 N N . GLY A 1 90 ? -5.428 -0.857 0.243 1.00 98.19 90 GLY A N 1
ATOM 701 C CA . GLY A 1 90 ? -5.505 -1.796 1.351 1.00 98.19 90 GLY A CA 1
ATOM 702 C C . GLY A 1 90 ? -6.939 -1.955 1.816 1.00 98.19 90 GLY A C 1
ATOM 703 O O . GLY A 1 90 ? -7.678 -0.976 1.845 1.00 98.19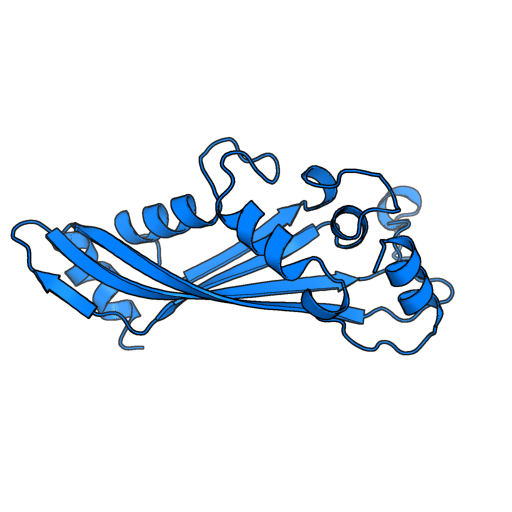 90 GLY A O 1
ATOM 704 N N . VAL A 1 91 ? -7.323 -3.177 2.178 1.00 97.88 91 VAL A N 1
ATOM 705 C CA . VAL A 1 91 ? -8.656 -3.500 2.708 1.00 97.88 91 VAL A CA 1
ATOM 706 C C . VAL A 1 91 ? -8.503 -4.332 3.972 1.00 97.88 91 VAL A C 1
ATOM 708 O O . VAL A 1 91 ? -7.813 -5.355 3.958 1.00 97.88 91 VAL A O 1
ATOM 711 N N . LEU A 1 92 ? -9.149 -3.904 5.056 1.00 97.44 92 LEU A N 1
ATOM 712 C CA . LEU A 1 92 ? -9.206 -4.654 6.306 1.00 97.44 92 LEU A CA 1
ATOM 713 C C . LEU A 1 92 ? -10.272 -5.757 6.214 1.00 97.44 92 LEU A C 1
ATOM 715 O O . LEU A 1 92 ? -11.437 -5.489 5.939 1.00 97.44 92 LEU A O 1
ATOM 719 N N . THR A 1 93 ? -9.874 -6.994 6.491 1.00 95.81 93 THR A N 1
ATOM 720 C CA . THR A 1 93 ? -10.725 -8.196 6.443 1.00 95.81 93 THR A CA 1
ATOM 721 C C . THR A 1 93 ? -10.447 -9.106 7.641 1.00 95.81 93 THR A C 1
ATOM 723 O O . THR A 1 93 ? -9.552 -8.821 8.440 1.00 95.81 93 THR A O 1
ATOM 726 N N . ASN A 1 94 ? -11.200 -10.207 7.767 1.00 95.31 94 ASN A N 1
ATOM 727 C CA . ASN A 1 94 ? -11.040 -11.202 8.838 1.00 95.31 94 ASN A CA 1
ATOM 728 C C . ASN A 1 94 ? -11.030 -10.565 10.233 1.00 95.31 94 ASN A C 1
ATOM 730 O O . ASN A 1 94 ? -10.192 -10.880 11.075 1.00 95.31 94 ASN A O 1
ATOM 734 N N . VAL A 1 95 ? -11.939 -9.612 10.439 1.00 95.75 95 VAL A N 1
ATOM 735 C CA . VAL A 1 95 ? -11.937 -8.773 11.630 1.00 95.75 95 VAL A CA 1
ATOM 736 C C . VAL A 1 95 ? -12.562 -9.500 12.810 1.00 95.75 95 VAL A C 1
ATOM 738 O O . VAL A 1 95 ? -13.705 -9.948 12.740 1.00 95.75 95 VAL A O 1
ATOM 741 N N . ASN A 1 96 ? -11.836 -9.525 13.921 1.00 96.19 96 ASN A N 1
ATOM 742 C CA . ASN A 1 96 ? -12.355 -9.824 15.244 1.00 96.19 96 ASN A CA 1
ATOM 743 C C . ASN A 1 96 ? -12.310 -8.555 16.105 1.00 96.19 96 ASN A C 1
ATOM 745 O O . ASN A 1 96 ? -11.408 -7.730 15.965 1.00 96.19 96 ASN A O 1
ATOM 749 N N . ALA A 1 97 ? -13.282 -8.390 16.998 1.00 96.31 97 ALA A N 1
ATOM 750 C CA . ALA A 1 97 ? -13.332 -7.241 17.891 1.00 96.31 97 ALA A CA 1
ATOM 751 C C . ALA A 1 97 ? -13.705 -7.671 19.307 1.00 96.31 97 ALA A C 1
ATOM 753 O O . ALA A 1 97 ? -14.802 -8.174 19.552 1.00 96.31 97 ALA A O 1
ATOM 754 N N . GLU A 1 98 ? -12.794 -7.429 20.241 1.00 97.12 98 GLU A N 1
ATOM 755 C CA . GLU A 1 98 ? -12.988 -7.696 21.661 1.00 97.12 98 GLU A CA 1
ATOM 756 C C . GLU A 1 98 ? -13.364 -6.402 22.382 1.00 97.12 98 GLU A C 1
ATOM 758 O O . GLU A 1 98 ? -12.687 -5.384 22.253 1.00 97.12 98 GLU A O 1
ATOM 763 N N . ASN A 1 99 ? -14.470 -6.419 23.124 1.00 95.81 99 ASN A N 1
ATOM 764 C CA . ASN A 1 99 ? -14.887 -5.267 23.913 1.00 95.81 99 ASN A CA 1
ATOM 765 C C . ASN A 1 99 ? -13.991 -5.142 25.154 1.00 95.81 99 ASN A C 1
ATOM 767 O O . ASN A 1 99 ? -13.987 -6.034 25.999 1.00 95.81 99 ASN A O 1
ATOM 771 N N . ILE A 1 100 ? -13.294 -4.013 25.277 1.00 96.56 100 ILE A N 1
ATOM 772 C CA . ILE A 1 100 ? -12.375 -3.704 26.382 1.00 96.56 100 ILE A CA 1
ATOM 773 C C . ILE A 1 100 ? -12.839 -2.477 27.191 1.00 96.56 100 ILE A C 1
ATOM 775 O O . ILE A 1 100 ? -12.030 -1.765 27.781 1.00 96.56 100 ILE A O 1
ATOM 779 N N . GLY A 1 101 ? -14.151 -2.217 27.221 1.00 94.62 101 GLY A N 1
ATOM 780 C CA . GLY A 1 101 ? -14.776 -1.125 27.972 1.00 94.62 101 GLY A CA 1
ATOM 781 C C . GLY A 1 101 ? -15.325 -0.025 27.064 1.00 94.62 101 GLY A C 1
ATOM 782 O O . GLY A 1 101 ? -16.382 -0.182 26.448 1.00 94.62 101 GLY A O 1
ATOM 783 N N . ASP A 1 102 ? -14.633 1.115 27.005 1.00 95.19 102 ASP A N 1
ATOM 784 C CA . ASP A 1 102 ? -14.985 2.268 26.158 1.00 95.19 102 ASP A CA 1
ATOM 785 C C . ASP A 1 102 ? -14.504 2.116 24.699 1.00 95.19 102 ASP A C 1
ATOM 787 O O . ASP A 1 102 ? -14.780 2.961 23.839 1.00 95.19 102 ASP A O 1
ATOM 791 N N . LYS A 1 103 ? -13.798 1.019 24.411 1.00 97.44 103 LYS A N 1
ATOM 792 C CA . LYS A 1 103 ? -13.180 0.702 23.124 1.00 97.44 103 LYS A CA 1
ATOM 793 C C . LYS A 1 103 ? -13.379 -0.765 22.754 1.00 97.44 103 LYS A C 1
ATOM 795 O O . LYS A 1 103 ? -13.704 -1.605 23.593 1.00 97.44 103 LYS A O 1
ATOM 800 N N . TYR A 1 104 ? -13.118 -1.055 21.488 1.00 97.50 104 TYR A N 1
ATOM 801 C CA . TYR A 1 104 ? -12.849 -2.394 20.989 1.00 97.50 104 TYR A CA 1
ATOM 802 C C . TYR A 1 104 ? -11.362 -2.538 20.679 1.00 97.50 104 TYR A C 1
ATOM 804 O O . TYR A 1 104 ? -10.796 -1.672 20.010 1.00 97.50 104 TYR A O 1
ATOM 812 N N . ASN A 1 105 ? -10.761 -3.647 21.106 1.00 97.50 105 ASN A N 1
ATOM 813 C CA . ASN A 1 105 ? -9.516 -4.125 20.528 1.00 97.50 105 ASN A CA 1
ATOM 814 C C . ASN A 1 105 ? -9.859 -4.8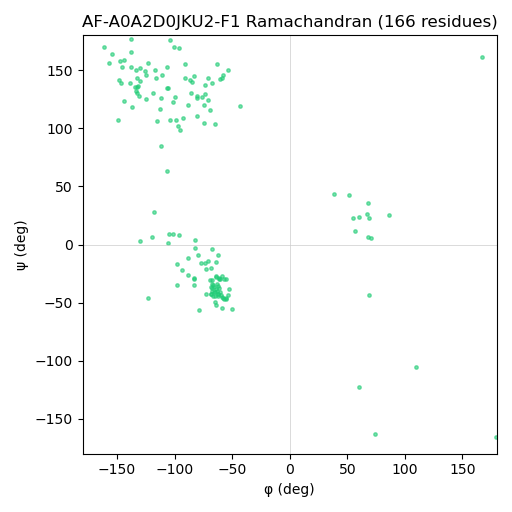56 19.227 1.00 97.50 105 ASN A C 1
ATOM 816 O O . ASN A 1 105 ? -10.525 -5.893 19.244 1.00 97.50 105 ASN A O 1
ATOM 820 N N . VAL A 1 106 ? -9.476 -4.273 18.096 1.00 96.69 106 VAL A N 1
ATOM 821 C CA . VAL A 1 106 ? -9.784 -4.788 16.762 1.00 96.69 106 VAL A CA 1
ATOM 822 C C . VAL A 1 106 ? -8.551 -5.494 16.224 1.00 96.69 106 VAL A C 1
ATOM 824 O O . VAL A 1 106 ? -7.491 -4.883 16.093 1.00 96.69 106 VAL A O 1
ATOM 827 N N . SER A 1 107 ? -8.698 -6.768 15.871 1.00 97.62 107 SER A N 1
ATOM 828 C CA . SER A 1 107 ? -7.686 -7.532 15.148 1.00 97.62 107 SER A CA 1
ATOM 829 C C . SER A 1 107 ? -8.203 -7.967 13.785 1.00 97.62 107 SER A C 1
ATOM 831 O O . SER A 1 107 ? -9.404 -8.133 13.589 1.00 97.62 107 SER A O 1
ATOM 833 N N . GLY A 1 108 ? -7.310 -8.114 12.813 1.00 97.06 108 GLY A N 1
ATOM 834 C CA . GLY A 1 108 ? -7.682 -8.531 11.464 1.00 97.06 108 GLY A CA 1
ATOM 835 C C . GLY A 1 108 ? -6.490 -8.598 10.525 1.00 97.06 108 GLY A C 1
ATOM 836 O O . GLY A 1 108 ? -5.338 -8.579 10.962 1.00 97.06 108 GLY A O 1
ATOM 837 N N . VAL A 1 109 ? -6.777 -8.668 9.228 1.00 98.12 109 VAL A N 1
ATOM 838 C CA . VAL A 1 109 ? -5.772 -8.736 8.163 1.00 98.12 109 VAL A CA 1
ATOM 839 C C . VAL A 1 109 ? -6.011 -7.611 7.169 1.00 98.12 109 VAL A C 1
ATOM 841 O O . VAL A 1 109 ? -7.103 -7.497 6.608 1.00 98.12 109 VAL A O 1
ATOM 844 N N . ILE A 1 110 ? -4.985 -6.800 6.925 1.00 98.19 110 ILE A N 1
ATOM 845 C CA . ILE A 1 110 ? -4.980 -5.849 5.818 1.00 98.19 110 ILE A CA 1
ATOM 846 C C . ILE A 1 110 ? -4.427 -6.554 4.587 1.00 98.19 110 ILE A C 1
ATOM 848 O O . ILE A 1 110 ? -3.281 -7.001 4.592 1.00 98.19 110 ILE A O 1
ATOM 852 N N . ASN A 1 111 ? -5.230 -6.622 3.529 1.00 98.31 111 ASN A N 1
ATOM 853 C CA . ASN A 1 111 ? -4.788 -7.085 2.218 1.00 98.31 111 ASN A CA 1
ATOM 854 C C . ASN A 1 111 ? -4.355 -5.874 1.405 1.00 98.31 111 ASN A C 1
ATOM 856 O O . ASN A 1 111 ? -5.200 -5.067 1.012 1.00 98.31 111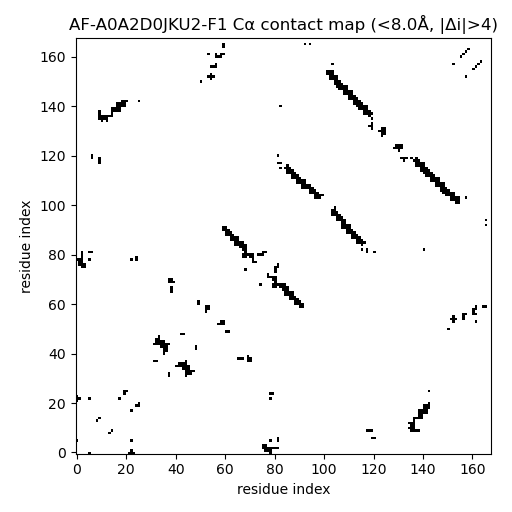 ASN A O 1
ATOM 860 N N . TYR A 1 112 ? -3.055 -5.742 1.177 1.00 98.44 112 TYR A N 1
ATOM 861 C CA . TYR A 1 112 ? -2.495 -4.687 0.353 1.00 98.44 112 TYR A CA 1
ATOM 862 C C . TYR A 1 112 ? -2.386 -5.127 -1.099 1.00 98.44 112 TYR A C 1
ATOM 864 O O . TYR A 1 112 ? -2.040 -6.274 -1.391 1.00 98.44 112 TYR A O 1
ATOM 872 N N . LYS A 1 113 ? -2.626 -4.177 -2.003 1.00 98.25 113 LYS A N 1
ATOM 873 C CA . LYS A 1 113 ? -2.317 -4.321 -3.424 1.00 98.25 113 LYS A CA 1
ATOM 874 C C . LYS A 1 113 ? -1.589 -3.093 -3.933 1.00 98.25 113 LYS A C 1
ATOM 876 O O . LYS A 1 113 ? -2.014 -1.971 -3.652 1.00 98.25 113 LYS A O 1
ATOM 881 N N . LEU A 1 114 ? -0.546 -3.316 -4.715 1.00 97.94 114 LEU A N 1
ATOM 882 C CA . LEU A 1 114 ? 0.097 -2.316 -5.550 1.00 97.94 114 LEU A CA 1
ATOM 883 C C . LEU A 1 114 ? -0.267 -2.598 -7.004 1.00 97.94 114 LEU A C 1
ATOM 885 O O . LEU A 1 114 ? -0.213 -3.747 -7.446 1.00 97.94 114 LEU A O 1
ATOM 889 N N . TYR A 1 115 ? -0.621 -1.542 -7.723 1.00 97.25 115 TYR A N 1
ATOM 890 C CA . TYR A 1 115 ? -0.816 -1.560 -9.161 1.00 97.25 115 TYR A CA 1
ATOM 891 C C . TYR A 1 115 ? -0.122 -0.361 -9.795 1.00 97.25 115 TYR A C 1
ATOM 893 O O . TYR A 1 115 ? -0.319 0.776 -9.360 1.00 97.25 115 TYR A O 1
ATOM 901 N N . ASP A 1 116 ? 0.636 -0.627 -10.842 1.00 93.75 116 ASP A N 1
ATOM 902 C CA . ASP A 1 116 ? 1.187 0.374 -11.738 1.00 93.75 116 ASP A CA 1
ATOM 903 C C . ASP A 1 116 ? 1.049 -0.106 -13.187 1.00 93.75 116 ASP A C 1
ATOM 905 O O . ASP A 1 116 ? 0.982 -1.311 -13.440 1.00 93.75 116 ASP A O 1
ATOM 909 N N . ASN A 1 117 ? 0.971 0.830 -14.128 1.00 90.62 117 ASN A N 1
ATOM 910 C CA . ASN A 1 117 ? 1.012 0.520 -15.549 1.00 90.62 117 ASN A CA 1
ATOM 911 C C . ASN A 1 117 ? 2.278 1.152 -16.119 1.00 90.62 117 ASN A C 1
ATOM 913 O O . ASN A 1 117 ? 2.349 2.368 -16.279 1.00 90.62 117 ASN A O 1
ATOM 917 N N . PHE A 1 118 ? 3.270 0.312 -16.408 1.00 85.81 118 PHE A N 1
ATOM 918 C CA . PHE A 1 118 ? 4.539 0.767 -16.943 1.00 85.81 118 PHE A CA 1
ATOM 919 C C . PHE A 1 118 ? 4.353 1.142 -18.413 1.00 85.81 118 PHE A C 1
ATOM 921 O O . PHE A 1 118 ? 4.240 0.278 -19.291 1.00 85.81 118 PHE A O 1
ATOM 928 N N . THR A 1 119 ? 4.324 2.443 -18.666 1.00 77.31 119 THR A N 1
ATOM 929 C CA . THR A 1 119 ? 4.363 3.063 -19.995 1.00 77.31 119 THR A CA 1
ATOM 930 C C . THR A 1 119 ? 5.755 3.646 -20.254 1.00 77.31 119 THR A C 1
ATOM 932 O O . THR A 1 119 ? 6.616 3.570 -19.380 1.00 77.31 119 THR A O 1
ATOM 935 N N . ASP A 1 120 ? 6.021 4.187 -21.448 1.00 63.31 120 ASP A N 1
ATOM 936 C CA . ASP A 1 120 ? 7.354 4.688 -21.828 1.00 63.31 120 ASP A CA 1
ATOM 937 C C . ASP A 1 120 ? 8.043 5.512 -20.700 1.00 63.31 120 ASP A C 1
ATOM 939 O O . ASP A 1 120 ? 7.519 6.559 -20.305 1.00 63.31 120 ASP A O 1
ATOM 943 N N . PRO A 1 121 ? 9.224 5.088 -20.187 1.00 52.41 121 PRO A N 1
ATOM 944 C CA . PRO A 1 121 ? 9.915 5.741 -19.068 1.00 52.41 121 PRO A CA 1
ATOM 945 C C . PRO A 1 121 ? 10.466 7.133 -19.376 1.00 52.41 121 PRO A C 1
ATOM 947 O O . PRO A 1 121 ? 11.030 7.773 -18.486 1.00 52.41 121 PRO A O 1
ATOM 950 N N . TYR A 1 122 ? 10.360 7.606 -20.619 1.00 51.59 122 TYR A N 1
ATOM 951 C CA . TYR A 1 122 ? 10.710 8.984 -20.947 1.00 51.59 122 TYR A CA 1
ATOM 952 C C . TYR A 1 122 ? 9.622 9.994 -20.589 1.00 51.59 122 TYR A C 1
ATOM 954 O O . TYR A 1 122 ? 9.900 11.187 -20.707 1.00 51.59 122 TYR A O 1
ATOM 962 N N . ASP A 1 123 ? 8.422 9.544 -20.192 1.00 47.09 123 ASP A N 1
ATOM 963 C CA . ASP A 1 123 ? 7.272 10.390 -19.828 1.00 47.09 123 ASP A CA 1
ATOM 964 C C . ASP A 1 123 ? 7.164 11.629 -20.744 1.00 47.09 123 ASP A C 1
ATOM 966 O O . ASP A 1 123 ? 6.972 12.774 -20.331 1.00 47.09 123 ASP A O 1
ATOM 970 N N . MET A 1 124 ? 7.363 11.397 -22.052 1.00 41.25 124 MET A N 1
ATOM 971 C CA . MET A 1 124 ? 7.473 12.436 -23.087 1.00 41.25 124 MET A CA 1
ATOM 972 C C . MET A 1 124 ? 6.188 13.264 -23.212 1.00 41.25 124 MET A C 1
ATOM 974 O O . MET A 1 124 ? 6.178 14.308 -23.861 1.00 41.25 124 MET A O 1
ATOM 978 N N . LYS A 1 125 ? 5.112 12.843 -22.544 1.00 43.25 125 LYS A N 1
ATOM 979 C CA . LYS A 1 125 ? 3.879 13.600 -22.366 1.00 43.25 125 LYS A CA 1
ATOM 980 C C . LYS A 1 125 ? 4.134 14.997 -21.792 1.00 43.25 125 LYS A C 1
ATOM 982 O O . LYS A 1 125 ? 3.525 15.948 -22.283 1.00 43.25 125 LYS A O 1
ATOM 987 N N . ASP A 1 126 ? 5.072 15.140 -20.857 1.00 41.53 126 ASP A N 1
ATOM 988 C CA . ASP A 1 126 ? 5.439 16.443 -20.286 1.00 41.53 126 ASP A CA 1
ATOM 989 C C . ASP A 1 126 ? 6.251 17.318 -21.261 1.00 41.53 126 ASP A C 1
ATOM 991 O O . ASP A 1 126 ? 6.266 18.543 -21.130 1.00 41.53 126 ASP A O 1
ATOM 995 N N . LEU A 1 127 ? 6.886 16.720 -22.277 1.00 35.72 127 LEU A N 1
ATOM 996 C CA . LEU A 1 127 ? 7.734 17.423 -23.247 1.00 35.72 127 LEU A CA 1
ATOM 997 C C . LEU A 1 127 ? 7.019 17.765 -24.569 1.00 35.72 127 LEU A C 1
ATOM 999 O O . LEU A 1 127 ? 7.307 18.798 -25.171 1.00 35.72 127 LEU A O 1
ATOM 1003 N N . ILE A 1 128 ? 6.113 16.903 -25.044 1.00 40.25 128 ILE A N 1
ATOM 1004 C CA . ILE A 1 128 ? 5.465 17.009 -26.369 1.00 40.25 128 ILE A CA 1
ATOM 1005 C C . ILE A 1 128 ? 3.931 16.889 -26.335 1.00 40.25 128 ILE A C 1
ATOM 1007 O O . ILE A 1 128 ? 3.293 16.931 -27.387 1.00 40.25 128 ILE A O 1
ATOM 1011 N N . GLY A 1 129 ? 3.311 16.772 -25.154 1.00 39.19 129 GLY A N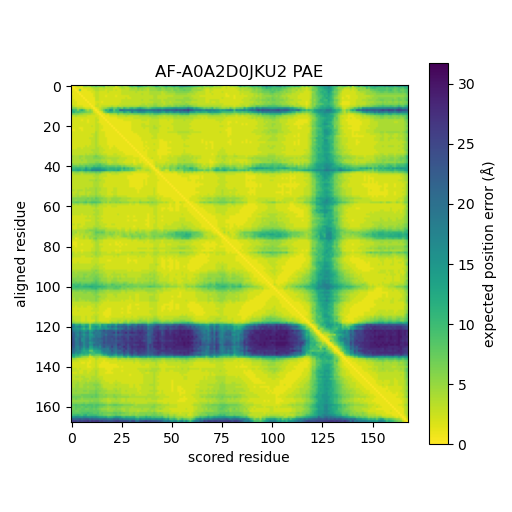 1
ATOM 1012 C CA . GLY A 1 129 ? 1.851 16.824 -24.985 1.00 39.19 129 GLY A CA 1
ATOM 1013 C C . GLY A 1 129 ? 1.073 15.619 -25.531 1.00 39.19 129 GLY A C 1
ATOM 1014 O O . GLY A 1 129 ? -0.157 15.628 -25.509 1.00 39.19 129 GLY A O 1
ATOM 1015 N N . VAL A 1 130 ? 1.767 14.583 -26.011 1.00 41.47 130 VAL A N 1
ATOM 1016 C CA . VAL A 1 130 ? 1.197 13.330 -26.524 1.00 41.47 130 VAL A CA 1
ATOM 1017 C C . VAL A 1 130 ? 1.947 12.168 -25.885 1.00 41.47 130 VAL A C 1
ATOM 1019 O O . VAL A 1 130 ? 3.172 12.204 -25.785 1.00 41.47 130 VAL A O 1
ATOM 1022 N N . GLU A 1 131 ? 1.212 11.142 -25.457 1.00 49.28 131 GLU A N 1
ATOM 1023 C CA . GLU A 1 131 ? 1.795 9.882 -24.999 1.00 49.28 131 GLU A CA 1
ATOM 1024 C C . GLU A 1 131 ? 2.496 9.216 -26.188 1.00 49.28 131 GLU A C 1
ATOM 1026 O O . GLU A 1 131 ? 1.865 8.724 -27.126 1.00 49.28 131 GLU A O 1
ATOM 1031 N N . TRP A 1 132 ? 3.821 9.301 -26.206 1.00 42.75 132 TRP A N 1
ATOM 1032 C CA . TRP A 1 132 ? 4.646 8.702 -27.239 1.00 42.75 132 TRP A CA 1
ATOM 1033 C C . TRP A 1 132 ? 5.175 7.392 -26.674 1.00 42.75 132 TRP A C 1
ATOM 1035 O O . TRP A 1 132 ? 6.028 7.417 -25.804 1.00 42.75 132 TRP A O 1
ATOM 1045 N N . ASN A 1 133 ? 4.644 6.267 -27.159 1.00 57.62 133 ASN A N 1
ATOM 1046 C CA . ASN A 1 133 ? 5.089 4.913 -26.816 1.00 57.62 133 ASN A CA 1
ATOM 1047 C C . ASN A 1 133 ? 5.871 4.297 -27.996 1.00 57.62 133 ASN A C 1
ATOM 1049 O O . ASN A 1 133 ? 5.394 3.348 -28.624 1.00 57.62 133 ASN A O 1
ATOM 1053 N N . PRO A 1 134 ? 7.024 4.842 -28.423 1.00 51.78 134 PRO A N 1
ATOM 1054 C CA . PRO A 1 134 ? 7.762 4.247 -29.522 1.00 51.78 134 PRO A CA 1
ATOM 1055 C C . PRO A 1 134 ? 8.448 2.958 -29.052 1.00 51.78 134 PRO A C 1
ATOM 1057 O O . PRO A 1 134 ? 9.229 2.945 -28.101 1.00 51.78 134 PRO A O 1
ATOM 1060 N N . ASN A 1 135 ? 8.252 1.887 -29.818 1.00 64.81 135 ASN A N 1
ATOM 1061 C CA . ASN A 1 135 ? 9.092 0.685 -29.796 1.00 64.81 135 ASN A CA 1
ATOM 1062 C C . ASN A 1 135 ? 9.032 -0.160 -28.508 1.00 64.81 135 ASN A C 1
ATOM 1064 O O . ASN A 1 135 ? 10.060 -0.712 -28.111 1.00 64.81 135 ASN A O 1
ATOM 1068 N N . GLY A 1 136 ? 7.872 -0.255 -27.862 1.00 74.06 136 GLY A N 1
ATOM 1069 C CA . GLY A 1 136 ? 7.645 -1.218 -26.790 1.00 74.06 136 GLY A CA 1
ATOM 1070 C C . GLY A 1 136 ? 6.163 -1.451 -26.519 1.00 74.06 136 GLY A C 1
ATOM 1071 O O . GLY A 1 136 ? 5.301 -0.732 -27.027 1.00 74.06 136 GLY A O 1
ATOM 1072 N N . THR A 1 137 ? 5.867 -2.458 -25.702 1.00 85.56 137 THR A N 1
ATOM 1073 C CA . THR A 1 137 ? 4.503 -2.797 -25.284 1.00 85.56 137 THR A CA 1
ATOM 1074 C C . THR A 1 137 ? 4.348 -2.515 -23.789 1.00 85.56 137 THR A C 1
ATOM 1076 O O . THR A 1 137 ? 5.048 -3.157 -22.997 1.00 85.56 137 THR A O 1
ATOM 1079 N N . PRO A 1 138 ? 3.462 -1.579 -23.382 1.00 88.69 138 PRO A N 1
ATOM 1080 C CA . PRO A 1 138 ? 3.165 -1.332 -21.974 1.00 88.69 138 PRO A CA 1
ATOM 1081 C C . PRO A 1 138 ? 2.767 -2.613 -21.247 1.00 88.69 138 PRO A C 1
ATOM 1083 O O . PRO A 1 138 ? 2.192 -3.527 -21.843 1.00 88.69 138 PRO A O 1
ATOM 1086 N N . TYR A 1 139 ? 3.057 -2.678 -19.955 1.00 91.44 139 TYR A N 1
ATOM 1087 C CA . TYR A 1 139 ? 2.719 -3.839 -19.142 1.00 91.44 139 TYR A CA 1
ATOM 1088 C C . TYR A 1 139 ? 2.365 -3.423 -17.724 1.00 91.44 139 TYR A C 1
ATOM 1090 O O . TYR A 1 139 ? 2.836 -2.414 -17.203 1.00 91.44 139 TYR A O 1
ATOM 1098 N N . ASP A 1 140 ? 1.538 -4.236 -17.083 1.00 95.19 140 ASP A N 1
ATOM 1099 C CA . ASP A 1 140 ? 1.145 -3.977 -15.711 1.00 95.19 140 ASP A CA 1
ATOM 1100 C C . ASP A 1 140 ? 2.188 -4.487 -14.714 1.00 95.19 140 ASP A C 1
ATOM 1102 O O . ASP A 1 140 ? 2.789 -5.555 -14.883 1.00 95.19 140 ASP A O 1
ATOM 1106 N N . ILE A 1 141 ? 2.343 -3.747 -13.625 1.00 95.88 141 ILE A N 1
ATOM 1107 C CA . ILE A 1 141 ? 3.100 -4.151 -12.450 1.00 95.88 141 ILE A CA 1
ATOM 1108 C C . ILE A 1 141 ? 2.122 -4.361 -11.304 1.00 95.88 141 ILE A C 1
ATOM 1110 O O . ILE A 1 141 ? 1.355 -3.467 -10.942 1.00 95.88 141 ILE A O 1
ATOM 1114 N N . HIS A 1 142 ? 2.176 -5.540 -10.692 1.00 97.31 142 HIS A N 1
ATOM 1115 C CA . HIS A 1 142 ? 1.306 -5.888 -9.573 1.00 97.31 142 HIS A CA 1
ATOM 1116 C C . HIS A 1 142 ? 2.101 -6.344 -8.354 1.00 97.31 142 HIS A C 1
ATOM 1118 O O . HIS A 1 142 ? 3.149 -6.984 -8.448 1.00 97.31 142 HIS A O 1
ATOM 1124 N N . GLY A 1 143 ? 1.570 -6.082 -7.171 1.00 97.44 143 GLY A N 1
ATOM 1125 C CA . GLY A 1 143 ? 2.063 -6.674 -5.936 1.00 97.44 143 GLY A CA 1
ATOM 1126 C C . GLY A 1 143 ? 0.922 -6.896 -4.973 1.00 97.44 143 GLY A C 1
ATOM 1127 O O . GLY A 1 143 ? 0.062 -6.035 -4.844 1.00 97.44 143 GLY A O 1
ATOM 1128 N N . GLU A 1 144 ? 0.925 -8.026 -4.280 1.00 98.00 144 GLU A N 1
ATOM 1129 C CA . GLU A 1 144 ? -0.059 -8.323 -3.245 1.00 98.00 144 GLU A CA 1
ATOM 1130 C C . GLU A 1 144 ? 0.659 -8.878 -2.020 1.00 98.00 144 GLU A C 1
ATOM 1132 O O . GLU A 1 144 ? 1.568 -9.700 -2.145 1.00 98.00 144 GLU A O 1
ATOM 1137 N N . TRP A 1 145 ? 0.285 -8.403 -0.837 1.00 98.00 145 TRP A N 1
ATOM 1138 C CA . TRP A 1 145 ? 0.763 -8.938 0.435 1.00 98.00 145 TRP A CA 1
ATOM 1139 C C . TRP A 1 145 ? -0.261 -8.664 1.528 1.00 98.00 145 TRP A C 1
ATOM 1141 O O . TRP A 1 145 ? -1.155 -7.829 1.383 1.00 98.00 145 TRP A O 1
ATOM 1151 N N . THR A 1 146 ? -0.125 -9.367 2.644 1.00 97.75 146 THR A N 1
ATOM 1152 C CA . THR A 1 146 ? -1.039 -9.249 3.778 1.00 97.75 146 THR A CA 1
ATOM 1153 C C . THR A 1 146 ? -0.287 -8.925 5.051 1.00 97.75 146 THR A C 1
ATOM 1155 O O . THR A 1 146 ? 0.818 -9.430 5.263 1.00 97.75 146 THR A O 1
ATOM 1158 N N . GLU A 1 147 ? -0.905 -8.147 5.931 1.00 97.88 147 GLU A N 1
ATOM 1159 C CA . GLU A 1 147 ? -0.369 -7.868 7.262 1.00 97.88 147 GLU A CA 1
ATOM 1160 C C . GLU A 1 147 ? -1.445 -8.037 8.328 1.00 97.88 147 GLU A C 1
ATOM 1162 O O . GLU A 1 147 ? -2.544 -7.489 8.216 1.00 97.88 147 GLU A O 1
ATOM 1167 N N . SER A 1 148 ? -1.117 -8.791 9.377 1.00 97.88 148 SER A N 1
ATOM 1168 C CA . SER A 1 148 ? -1.954 -8.882 10.568 1.00 97.88 148 SER A CA 1
ATOM 1169 C C . SER A 1 148 ? -1.850 -7.594 11.369 1.00 97.88 148 SER A C 1
ATOM 1171 O O . SER A 1 148 ? -0.754 -7.071 11.577 1.00 97.88 148 SER A O 1
ATOM 1173 N N . VAL A 1 149 ? -2.984 -7.114 11.860 1.00 97.81 149 VAL A N 1
ATOM 1174 C CA . VAL A 1 149 ? -3.059 -5.878 12.637 1.00 97.81 149 VAL A CA 1
ATOM 1175 C C . VAL A 1 149 ? -3.836 -6.077 13.920 1.00 97.81 149 VAL A C 1
ATOM 1177 O O . VAL A 1 149 ? -4.722 -6.927 14.006 1.00 97.81 149 VAL A O 1
ATOM 1180 N N . ASN A 1 150 ? -3.482 -5.273 14.915 1.00 97.38 150 ASN A N 1
ATOM 1181 C CA . ASN A 1 150 ? -4.189 -5.152 16.175 1.00 97.38 150 ASN A CA 1
ATOM 1182 C C . ASN A 1 150 ? -4.131 -3.684 16.615 1.00 97.38 150 ASN A C 1
ATOM 1184 O O . ASN A 1 150 ? -3.043 -3.110 16.692 1.00 97.38 150 ASN A O 1
ATOM 1188 N N . PHE A 1 151 ? -5.288 -3.069 16.843 1.00 97.62 151 PHE A N 1
ATOM 1189 C CA . PHE A 1 151 ? -5.381 -1.683 17.291 1.00 97.62 151 PHE A CA 1
ATOM 1190 C C . PHE A 1 151 ? -6.706 -1.414 18.001 1.00 97.62 151 PHE A C 1
ATOM 1192 O O . PHE A 1 151 ? -7.722 -2.058 17.746 1.00 97.62 151 PHE A O 1
ATOM 1199 N N . ASP A 1 152 ? -6.708 -0.396 18.855 1.00 97.88 152 ASP A N 1
ATOM 1200 C CA . ASP A 1 152 ? -7.918 0.009 19.559 1.00 97.88 152 ASP A CA 1
ATOM 1201 C C . ASP A 1 152 ? -8.746 0.992 18.731 1.00 97.88 152 ASP A C 1
ATOM 1203 O O . ASP A 1 152 ? -8.208 1.915 18.108 1.00 97.88 152 ASP A O 1
ATOM 1207 N N . VAL A 1 153 ? -10.067 0.845 18.795 1.00 97.31 153 VAL A N 1
ATOM 1208 C CA . VAL A 1 153 ? -11.043 1.776 18.219 1.00 97.31 153 VAL A CA 1
ATOM 1209 C C . VAL A 1 153 ? -12.086 2.133 19.268 1.00 97.31 153 VAL A C 1
ATOM 1211 O O . VAL A 1 153 ? -12.532 1.274 20.025 1.00 97.31 153 VAL A O 1
ATOM 1214 N N . LYS A 1 154 ? -12.514 3.399 19.312 1.00 97.56 154 LYS A N 1
ATOM 1215 C CA . LYS A 1 154 ? -13.617 3.806 20.190 1.00 97.56 154 LYS A CA 1
ATOM 1216 C C . LYS A 1 154 ? -14.895 3.030 19.875 1.00 97.56 154 LYS A C 1
ATOM 1218 O O . LYS A 1 154 ? -15.191 2.736 18.716 1.00 97.56 154 LYS A O 1
ATOM 1223 N N . LYS A 1 155 ? -15.655 2.716 20.922 1.00 96.62 155 LYS A N 1
ATOM 1224 C CA . LYS A 1 155 ? -16.859 1.889 20.823 1.00 96.62 155 LYS A CA 1
ATOM 1225 C C . LYS A 1 155 ? -17.879 2.432 19.819 1.00 96.62 155 LYS A C 1
ATOM 1227 O O . LYS A 1 155 ? -18.360 1.687 18.972 1.00 96.62 155 LYS A O 1
ATOM 1232 N N . ASP A 1 156 ? -18.136 3.735 19.874 1.00 95.94 156 ASP A N 1
ATOM 1233 C CA . ASP A 1 156 ? -19.044 4.450 18.974 1.00 95.94 156 ASP A CA 1
ATOM 1234 C C . ASP A 1 156 ? -18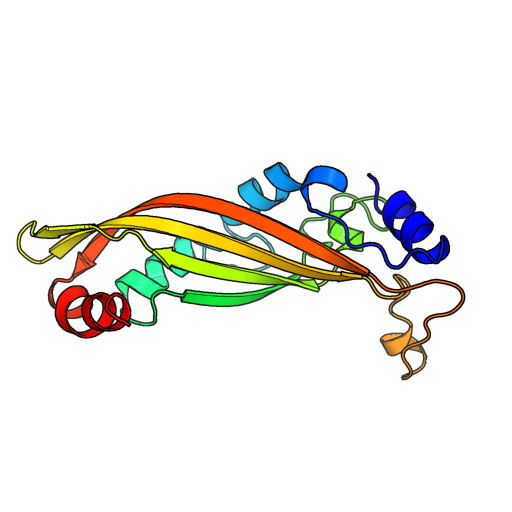.623 4.337 17.503 1.00 95.94 156 ASP A C 1
ATOM 1236 O O . ASP A 1 156 ? -19.458 4.076 16.638 1.00 95.94 156 ASP A O 1
ATOM 1240 N N . ILE A 1 157 ? -17.330 4.482 17.218 1.00 95.81 157 ILE A N 1
ATOM 1241 C CA . ILE A 1 157 ? -16.780 4.372 15.865 1.00 95.81 157 ILE A CA 1
ATOM 1242 C C . ILE A 1 157 ? -16.877 2.932 15.358 1.00 95.81 157 ILE A C 1
ATOM 1244 O O . ILE A 1 157 ? -17.257 2.703 14.204 1.00 95.81 157 ILE A O 1
ATOM 1248 N N . TYR A 1 158 ? -16.559 1.952 16.206 1.00 95.56 158 TYR A N 1
ATOM 1249 C CA . TYR A 1 158 ? -16.640 0.551 15.815 1.00 95.56 158 TYR A CA 1
ATOM 1250 C C . TYR A 1 158 ? -18.082 0.135 15.504 1.00 95.56 158 TYR A C 1
ATOM 1252 O O . TYR A 1 158 ? -18.347 -0.386 14.420 1.00 95.56 158 TYR A O 1
ATOM 1260 N N . GLU A 1 159 ? -19.014 0.392 16.424 1.00 94.69 159 GLU A N 1
ATOM 1261 C CA . GLU A 1 159 ? -20.407 -0.050 16.308 1.00 94.69 159 GLU A CA 1
ATOM 1262 C C . GLU A 1 159 ? -21.142 0.625 15.148 1.00 94.69 159 GLU A C 1
ATOM 1264 O O . GLU A 1 159 ? -21.869 -0.052 14.420 1.00 94.69 159 GLU A O 1
ATOM 1269 N N . ASN A 1 160 ? -20.929 1.929 14.945 1.00 93.31 160 ASN A N 1
ATOM 1270 C CA . ASN A 1 160 ? -21.707 2.704 13.976 1.00 93.31 160 ASN A CA 1
ATOM 1271 C C . ASN A 1 160 ? -21.060 2.798 12.592 1.00 93.31 160 ASN A C 1
ATOM 1273 O O . ASN A 1 160 ? -21.770 3.037 11.616 1.00 93.31 160 ASN A O 1
ATOM 1277 N N . THR A 1 161 ? -19.740 2.608 12.482 1.00 91.25 161 THR A N 1
ATOM 1278 C CA . THR A 1 161 ? -19.033 2.849 11.215 1.00 91.25 161 THR A CA 1
ATOM 1279 C C . THR A 1 161 ? -18.262 1.646 10.702 1.00 91.25 161 THR A C 1
ATOM 1281 O O . THR A 1 161 ? -18.352 1.337 9.514 1.00 91.25 161 THR A O 1
ATOM 1284 N N . ILE A 1 162 ? -17.498 0.961 11.556 1.00 92.06 162 ILE A N 1
ATOM 1285 C CA . ILE A 1 162 ? -16.651 -0.157 11.113 1.00 92.06 162 ILE A CA 1
ATOM 1286 C C . ILE A 1 162 ? -17.487 -1.420 10.929 1.00 92.06 162 ILE A C 1
ATOM 1288 O O . ILE A 1 162 ? -17.512 -1.981 9.837 1.00 92.06 162 ILE A O 1
ATOM 1292 N N . ARG A 1 163 ? -18.203 -1.857 11.970 1.00 92.75 163 ARG A N 1
ATOM 1293 C CA . ARG A 1 163 ? -18.974 -3.108 11.965 1.00 92.75 163 ARG A CA 1
ATOM 1294 C C . ARG A 1 163 ? -19.959 -3.215 10.787 1.00 92.75 163 ARG A C 1
ATOM 1296 O O . ARG A 1 163 ? -19.978 -4.276 10.162 1.00 92.75 163 ARG A O 1
ATOM 1303 N N . PRO A 1 164 ? -20.723 -2.165 10.418 1.00 91.44 164 PRO A N 1
ATOM 1304 C CA . PRO A 1 164 ? -21.623 -2.236 9.266 1.00 91.44 164 PRO A CA 1
ATOM 1305 C C . PRO A 1 164 ? -20.896 -2.447 7.931 1.00 91.44 164 PRO A C 1
ATOM 1307 O O . PRO A 1 164 ? -21.417 -3.139 7.064 1.00 91.44 164 PRO A O 1
ATOM 1310 N N . LYS A 1 165 ? -19.686 -1.891 7.773 1.00 88.31 165 LYS A N 1
ATOM 1311 C CA . LYS A 1 165 ? -18.877 -2.008 6.547 1.00 88.31 165 LYS A CA 1
ATOM 1312 C C . LYS A 1 165 ? -18.186 -3.367 6.395 1.00 88.31 165 LYS A C 1
ATOM 1314 O O . LYS A 1 165 ? -17.744 -3.691 5.305 1.00 88.31 165 LYS A O 1
ATOM 1319 N N . LEU A 1 166 ? -18.093 -4.150 7.470 1.00 82.62 166 LEU A N 1
ATOM 1320 C CA . LEU A 1 166 ? -17.502 -5.495 7.459 1.00 82.62 166 LEU A CA 1
ATOM 1321 C C . LEU A 1 166 ? -18.510 -6.604 7.117 1.00 82.62 166 LEU A C 1
ATOM 1323 O O . LEU A 1 166 ? -18.109 -7.747 6.935 1.00 82.62 166 LEU A O 1
ATOM 1327 N N . SER A 1 167 ? -19.809 -6.286 7.104 1.00 65.69 167 SER A N 1
ATOM 1328 C CA . SER A 1 167 ? -20.901 -7.246 6.858 1.00 65.69 167 SER A CA 1
ATOM 1329 C C . SER A 1 167 ? -21.463 -7.166 5.429 1.00 65.69 167 SER A C 1
ATOM 1331 O O . SER A 1 167 ? -22.519 -7.740 5.164 1.00 65.69 167 SER A O 1
ATOM 1333 N N . GLN A 1 168 ? -20.799 -6.409 4.552 1.00 53.97 168 GLN A N 1
ATOM 1334 C CA . GLN A 1 168 ? -21.104 -6.263 3.124 1.00 53.97 168 GLN A CA 1
ATOM 1335 C C . GLN A 1 168 ? -20.154 -7.132 2.305 1.00 53.97 168 GLN A C 1
ATOM 1337 O O . GLN A 1 168 ? -20.627 -7.691 1.294 1.00 53.97 168 GLN A O 1
#

Foldseek 3Di:
DWLVVVLVQQLVAPLEEAECVNVPCQVVVVVQQQDACPLNDNGGGVVVVQVVCLQVLNDQKDKDKGALCRVAPDASTHVSNQQGIKIKMKGWAPWDWDDPDQKTWIKTKIKMKIKGKRADSVCCCVVPVDRDRPRGHIYMYMYIDMDIDIDIHGPCSCVPRVVVNHVD

pLDDT: mean 88.3, std 15.0, range [35.72, 98.44]

Radius of gyration: 18.88 Å; Cα contacts (8 Å, |Δi|>4): 328; chains: 1; bounding box: 41×29×58 Å

Mean predicted aligned error: 6.03 Å

Organism: NCBI:txid351674

Solvent-accessible surface area (backbone atoms only — not comparable to full-atom values): 8981 Å² total; per-residue (Å²): 88,39,14,56,51,54,51,52,49,28,52,61,61,66,41,65,66,42,41,31,65,72,42,64,45,43,67,61,53,58,53,47,34,64,34,60,43,47,60,81,36,87,74,45,15,61,50,57,44,51,54,50,34,41,50,69,46,73,44,63,58,53,76,46,79,43,43,34,45,73,71,32,89,39,84,60,49,24,44,41,28,56,55,28,70,26,37,43,31,37,36,64,38,82,72,48,72,47,81,72,78,74,28,26,46,35,34,30,34,36,45,35,37,38,43,31,73,48,57,56,91,76,56,43,37,84,78,69,76,46,87,62,64,83,73,46,28,57,27,43,36,38,38,77,53,74,45,80,48,75,51,72,29,44,40,70,37,39,65,74,43,46,53,64,66,73,76,113

Nearest PDB structures (foldseek):
  3ejv-assembly1_A  TM=4.981E-01  e=2.865E+00  Novosphingobium aromaticivorans DSM 12444
  3fzb-assembly2_C  TM=3.608E-01  e=2.359E+00  Lambdavirus lambda
  9fzd-assembly1_A  TM=4.902E-01  e=6.650E+00  Escherichia coli

Secondary structure (DSSP, 8-state):
--HHHHHHHHHTT----EEHHHHT-HHHHHHHHH-TTGGG-SSS-HHHHHHHHHHTTS-SEEEEEEEGGGG-SSTTTSHHHHH-EEEEEEEEEEEEEEE-SSEEEEEEEEEEEEEEEE--TT-THHHHSS---TT---EEEEEEEEEEEEEEEEHHHIIIIIHHHT--